Protein AF-A0A4S8LR26-F1 (afdb_monomer)

pLDDT: mean 91.75, std 8.9, range [49.69, 98.5]

Solvent-accessible surface area (backbone atoms only — not comparable to full-atom values): 5764 Å² total; per-residue (Å²): 132,93,80,89,69,58,74,95,74,59,84,77,88,81,84,83,76,81,80,83,60,49,68,92,39,85,95,28,26,53,60,22,24,46,49,52,38,70,75,70,49,84,68,91,51,71,68,60,59,38,59,93,88,52,51,46,51,54,33,32,50,51,39,58,75,76,72,53,48,72,70,56,52,52,52,56,52,50,60,42,48,56,52,55,56,49,52,69,68,77,107

Sequence (91 aa):
MLQVIHPKRRFVPLVLGPGIPRRDRETSVARHARLMLILFKPWVTVSDLKSDEQSWEEAYQDFLESSCSPRIRQIIDNMQLLHECRDSRDD

Structure (mmCIF, N/CA/C/O backbone):
data_AF-A0A4S8LR26-F1
#
_entry.id   AF-A0A4S8LR26-F1
#
loop_
_atom_site.group_PDB
_atom_site.id
_atom_site.type_symbol
_atom_site.label_atom_id
_atom_site.label_alt_id
_atom_site.label_comp_id
_atom_site.label_asym_id
_atom_site.label_entity_id
_atom_site.label_seq_id
_atom_site.pdbx_PDB_ins_code
_atom_site.Cartn_x
_atom_site.Cartn_y
_atom_site.Cartn_z
_atom_site.occupancy
_atom_site.B_iso_or_equiv
_atom_site.auth_seq_id
_atom_site.auth_comp_id
_atom_site.auth_asym_id
_atom_site.auth_atom_id
_atom_site.pdbx_PDB_model_num
ATOM 1 N N . MET A 1 1 ? 20.330 1.657 -3.246 1.00 49.69 1 MET A N 1
ATOM 2 C CA . MET A 1 1 ? 21.390 0.815 -3.847 1.00 49.69 1 MET A CA 1
ATOM 3 C C . MET A 1 1 ? 20.718 -0.357 -4.550 1.00 49.69 1 MET A C 1
ATOM 5 O O . MET A 1 1 ? 19.965 -1.074 -3.902 1.00 49.69 1 MET A O 1
ATOM 9 N N . LEU A 1 2 ? 20.910 -0.505 -5.863 1.00 57.75 2 LEU A N 1
ATOM 10 C CA . LEU A 1 2 ? 20.321 -1.598 -6.644 1.00 57.75 2 LEU A CA 1
ATOM 11 C C . LEU A 1 2 ? 20.997 -2.923 -6.239 1.00 57.75 2 LEU A C 1
ATOM 13 O O . LEU A 1 2 ? 22.223 -3.002 -6.256 1.00 57.75 2 LEU A O 1
ATOM 17 N N . GLN A 1 3 ? 20.229 -3.947 -5.854 1.00 68.56 3 GLN A N 1
ATOM 18 C CA . GLN A 1 3 ? 20.770 -5.271 -5.516 1.00 68.56 3 GLN A CA 1
ATOM 19 C C . GLN A 1 3 ? 20.418 -6.291 -6.599 1.00 68.56 3 GLN A C 1
ATOM 21 O O . GLN A 1 3 ? 19.246 -6.509 -6.907 1.00 68.56 3 GLN A O 1
ATOM 26 N N . VAL A 1 4 ? 21.432 -6.951 -7.161 1.00 75.38 4 VAL A N 1
ATOM 27 C CA . VAL A 1 4 ? 21.247 -8.018 -8.153 1.00 75.38 4 VAL A CA 1
ATOM 28 C C . VAL A 1 4 ? 21.081 -9.351 -7.421 1.00 75.38 4 VAL A C 1
ATOM 30 O O . VAL A 1 4 ? 22.015 -9.856 -6.804 1.00 75.38 4 VAL A O 1
ATOM 33 N N . ILE A 1 5 ? 19.881 -9.933 -7.489 1.00 78.81 5 ILE A N 1
ATOM 34 C CA . ILE A 1 5 ? 19.551 -11.207 -6.832 1.00 78.81 5 ILE A CA 1
ATOM 35 C C . ILE A 1 5 ? 19.652 -12.352 -7.849 1.00 78.81 5 ILE A C 1
ATOM 37 O O . ILE A 1 5 ? 19.111 -12.266 -8.960 1.00 78.81 5 ILE A O 1
ATOM 41 N N . HIS A 1 6 ? 20.312 -13.448 -7.461 1.00 84.19 6 HIS A N 1
ATOM 42 C CA . HIS A 1 6 ? 20.394 -14.671 -8.265 1.00 84.19 6 HIS A CA 1
ATOM 43 C C . HIS A 1 6 ? 18.985 -15.201 -8.6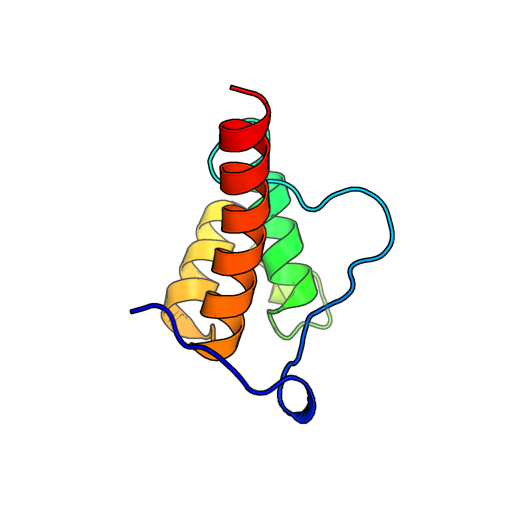11 1.00 84.19 6 HIS A C 1
ATOM 45 O O . HIS A 1 6 ? 18.148 -15.255 -7.708 1.00 84.19 6 HIS A O 1
ATOM 51 N N . PRO A 1 7 ? 18.704 -15.658 -9.851 1.00 80.81 7 PRO A N 1
ATOM 52 C CA . PRO A 1 7 ? 17.363 -16.072 -10.285 1.00 80.81 7 PRO A CA 1
ATOM 53 C C . PRO A 1 7 ? 16.647 -17.048 -9.344 1.00 80.81 7 PRO A C 1
ATOM 55 O O . PRO A 1 7 ? 15.497 -16.823 -8.994 1.00 80.81 7 PRO A O 1
ATOM 58 N N . LYS A 1 8 ? 17.351 -18.069 -8.835 1.00 83.38 8 LYS A N 1
ATOM 59 C CA . LYS A 1 8 ? 16.797 -19.054 -7.877 1.00 83.38 8 LYS A CA 1
ATOM 60 C C . LYS A 1 8 ? 16.390 -18.476 -6.513 1.00 83.38 8 LYS A C 1
ATOM 62 O O . LYS A 1 8 ? 15.750 -19.161 -5.730 1.00 83.38 8 LYS A O 1
ATOM 67 N N . ARG A 1 9 ? 16.808 -17.249 -6.201 1.00 81.12 9 ARG A N 1
ATOM 68 C CA . ARG A 1 9 ? 16.467 -16.529 -4.966 1.00 81.12 9 ARG A CA 1
ATOM 69 C C . ARG A 1 9 ? 15.514 -15.362 -5.227 1.00 81.12 9 ARG A C 1
ATOM 71 O O . ARG A 1 9 ? 15.218 -14.602 -4.309 1.00 81.12 9 ARG A O 1
ATOM 78 N N . ARG A 1 10 ? 15.054 -15.188 -6.472 1.00 74.94 10 ARG A N 1
ATOM 79 C CA . ARG A 1 10 ? 14.084 -14.149 -6.812 1.00 74.94 10 ARG A CA 1
ATOM 80 C C . ARG A 1 10 ? 12.704 -14.605 -6.375 1.00 74.94 10 ARG A C 1
ATOM 82 O O . ARG A 1 10 ? 12.243 -15.670 -6.766 1.00 74.94 10 ARG A O 1
ATOM 89 N N . PHE A 1 11 ? 12.044 -13.755 -5.604 1.00 75.81 11 PHE A N 1
ATOM 90 C CA . PHE A 1 11 ? 10.622 -13.872 -5.337 1.00 75.81 11 PHE A CA 1
ATOM 91 C C . PHE A 1 11 ? 9.937 -12.665 -5.968 1.00 75.81 11 PHE A C 1
ATOM 93 O O . PHE A 1 11 ? 10.036 -11.550 -5.445 1.00 75.81 11 PHE A O 1
ATOM 100 N N . VAL A 1 12 ? 9.327 -12.896 -7.129 1.00 76.19 12 VAL A N 1
ATOM 101 C CA . VAL A 1 12 ? 8.601 -11.887 -7.905 1.00 76.19 12 VAL A CA 1
ATOM 102 C C . VAL A 1 12 ? 7.115 -12.203 -7.769 1.00 76.19 12 VAL A C 1
ATOM 104 O O . VAL A 1 12 ? 6.687 -13.251 -8.254 1.00 76.19 12 VAL A O 1
ATOM 107 N N . PRO A 1 13 ? 6.328 -11.345 -7.103 1.00 75.62 13 PRO A N 1
ATOM 108 C CA . PRO A 1 13 ? 4.883 -11.502 -7.078 1.00 75.62 13 PRO A CA 1
ATOM 109 C C . PRO A 1 13 ? 4.328 -11.439 -8.504 1.00 75.62 13 PRO A C 1
ATOM 111 O O . PRO A 1 13 ? 4.561 -10.463 -9.215 1.00 75.62 13 PRO A O 1
ATOM 114 N N . LEU A 1 14 ? 3.596 -12.474 -8.914 1.00 81.19 14 LEU A N 1
ATOM 115 C CA . LEU A 1 14 ? 2.804 -12.444 -10.138 1.00 81.19 14 LEU A CA 1
ATOM 116 C C . LEU A 1 14 ? 1.387 -12.011 -9.770 1.00 81.19 14 LEU A C 1
ATOM 118 O O . LEU A 1 14 ? 0.639 -12.773 -9.161 1.00 81.19 14 LEU A O 1
ATOM 122 N N . VAL A 1 15 ? 1.032 -10.780 -10.123 1.00 78.94 15 VAL A N 1
ATOM 123 C CA . VAL A 1 15 ? -0.330 -10.273 -9.943 1.00 78.94 15 VAL A CA 1
ATOM 124 C C . VAL A 1 15 ? -1.149 -10.650 -11.173 1.00 78.94 15 VAL A C 1
ATOM 126 O O . VAL A 1 15 ? -0.769 -10.321 -12.295 1.00 78.94 15 VAL A O 1
ATOM 129 N N . LEU A 1 16 ? -2.271 -11.337 -10.962 1.00 85.44 16 LEU A N 1
ATOM 130 C CA . LEU A 1 16 ? -3.224 -11.679 -12.015 1.00 85.44 16 LEU A CA 1
ATOM 131 C C . LEU A 1 16 ? -4.406 -10.705 -11.988 1.00 85.44 16 LEU A C 1
ATOM 133 O O . LEU A 1 16 ? -4.897 -10.357 -10.915 1.00 85.44 16 LEU A O 1
ATOM 137 N N . GLY A 1 17 ? -4.889 -10.311 -13.167 1.00 85.69 17 GLY A N 1
ATOM 138 C CA . GLY A 1 17 ? -6.044 -9.424 -13.318 1.00 85.69 17 GLY A CA 1
ATOM 139 C C . GLY A 1 17 ? -5.676 -8.007 -13.775 1.00 85.69 17 GLY A C 1
ATOM 140 O O . GLY A 1 17 ? -4.629 -7.816 -14.401 1.00 85.69 17 GLY A O 1
ATOM 141 N N . PRO A 1 18 ? -6.556 -7.015 -13.526 1.00 85.62 18 PRO A N 1
ATOM 142 C CA . PRO A 1 18 ? -6.303 -5.623 -13.880 1.00 85.62 18 PRO A CA 1
ATOM 143 C C . PRO A 1 18 ? -5.008 -5.101 -13.253 1.00 85.62 18 PRO A C 1
ATOM 145 O O . PRO A 1 18 ? -4.627 -5.511 -12.158 1.00 85.62 18 PRO A O 1
ATOM 148 N N . GLY A 1 19 ? -4.349 -4.168 -13.941 1.00 86.31 19 GLY A N 1
ATOM 149 C CA . GLY A 1 19 ? -3.091 -3.592 -13.472 1.00 86.31 19 GLY A CA 1
ATOM 150 C C . GLY A 1 19 ? -3.211 -2.962 -12.081 1.00 86.31 19 GLY A C 1
ATOM 151 O O . GLY A 1 19 ? -4.217 -2.322 -11.760 1.00 86.31 19 GLY A O 1
ATOM 152 N N . ILE A 1 20 ? -2.160 -3.129 -11.273 1.00 92.25 20 ILE A N 1
ATOM 153 C CA . ILE A 1 20 ? -2.033 -2.456 -9.979 1.00 92.25 20 ILE A CA 1
ATOM 154 C C . ILE A 1 20 ? -2.090 -0.932 -10.210 1.00 92.25 20 ILE A C 1
ATOM 156 O O . ILE A 1 20 ? -1.469 -0.435 -11.149 1.00 92.25 20 ILE A O 1
ATOM 160 N N . PRO A 1 21 ? -2.859 -0.174 -9.412 1.00 95.12 21 PRO A N 1
ATOM 161 C CA . PRO A 1 21 ? -2.866 1.283 -9.467 1.00 95.12 21 PRO A CA 1
ATOM 162 C C . PRO A 1 21 ? -1.532 1.869 -8.983 1.00 95.12 21 PRO A C 1
ATOM 164 O O . PRO A 1 21 ? -0.975 1.436 -7.972 1.00 95.12 21 PRO A O 1
ATOM 167 N N . ARG A 1 22 ? -1.074 2.916 -9.671 1.00 95.38 22 ARG A N 1
ATOM 168 C CA . ARG A 1 22 ? 0.082 3.735 -9.282 1.00 95.38 22 ARG A CA 1
ATOM 169 C C . ARG A 1 22 ? -0.273 4.737 -8.179 1.00 95.38 22 ARG A C 1
ATOM 171 O O . ARG A 1 22 ? -1.438 5.123 -8.050 1.00 95.38 22 ARG A O 1
ATOM 178 N N . ARG A 1 23 ? 0.712 5.152 -7.384 1.00 96.00 23 ARG A N 1
ATOM 179 C CA . ARG A 1 23 ? 0.516 6.022 -6.203 1.00 96.00 23 ARG A CA 1
ATOM 180 C C . ARG A 1 23 ? 0.805 7.502 -6.438 1.00 96.00 23 ARG A C 1
ATOM 182 O O . ARG A 1 23 ? 0.505 8.322 -5.586 1.00 96.00 23 ARG A O 1
ATOM 189 N N . ASP A 1 24 ? 1.381 7.839 -7.578 1.00 95.94 24 ASP A N 1
ATOM 190 C CA . ASP A 1 24 ? 1.835 9.181 -7.957 1.00 95.94 24 ASP A CA 1
ATOM 191 C C . ASP A 1 24 ? 0.800 9.963 -8.788 1.00 95.94 24 ASP A C 1
ATOM 193 O O . ASP A 1 24 ? 1.116 10.993 -9.377 1.00 95.94 24 ASP A O 1
ATOM 197 N N . ARG A 1 25 ? -0.451 9.487 -8.846 1.00 95.31 25 ARG A N 1
ATOM 198 C CA . ARG A 1 25 ? -1.581 10.210 -9.444 1.00 95.31 25 ARG A CA 1
ATOM 199 C C . ARG A 1 25 ? -2.729 10.292 -8.448 1.00 95.31 25 ARG A C 1
ATOM 201 O O . ARG A 1 25 ? -3.146 9.275 -7.896 1.00 95.31 25 ARG A O 1
ATOM 208 N N . GLU A 1 26 ? -3.290 11.485 -8.289 1.00 95.38 26 GLU A N 1
ATOM 209 C CA . GLU A 1 26 ? -4.412 11.746 -7.376 1.00 95.38 26 GLU A CA 1
ATOM 210 C C . GLU A 1 26 ? -5.629 10.860 -7.685 1.00 95.38 26 GLU A C 1
ATOM 212 O O . GLU A 1 26 ? -6.256 10.301 -6.790 1.00 95.38 26 GLU A O 1
ATOM 217 N N . THR A 1 27 ? -5.898 10.604 -8.967 1.00 95.81 27 THR A N 1
ATOM 218 C CA . THR A 1 27 ? -7.012 9.747 -9.405 1.00 95.81 27 THR A CA 1
ATOM 219 C C . THR A 1 27 ? -6.861 8.272 -9.018 1.00 95.81 27 THR A C 1
ATOM 221 O O . THR A 1 27 ? -7.838 7.521 -9.091 1.00 95.81 27 THR A O 1
ATOM 224 N N . SER A 1 28 ? -5.665 7.824 -8.619 1.00 96.31 28 SER A N 1
ATOM 225 C CA . SER A 1 28 ? -5.390 6.422 -8.286 1.00 96.31 28 SER A CA 1
ATOM 226 C C . SER A 1 28 ? -4.821 6.187 -6.889 1.00 96.31 28 SER A C 1
ATOM 228 O O . SER A 1 28 ? -4.822 5.032 -6.457 1.00 96.31 28 SER A O 1
ATOM 230 N N . VAL A 1 29 ? -4.400 7.225 -6.159 1.00 97.12 29 VAL A N 1
ATOM 231 C CA . VAL A 1 29 ? -3.728 7.084 -4.855 1.00 97.12 29 VAL A CA 1
ATOM 232 C C . VAL A 1 29 ? -4.602 6.391 -3.803 1.00 97.12 29 VAL A C 1
ATOM 234 O O . VAL A 1 29 ? -4.152 5.412 -3.209 1.00 97.12 29 VAL A O 1
ATOM 237 N N . ALA A 1 30 ?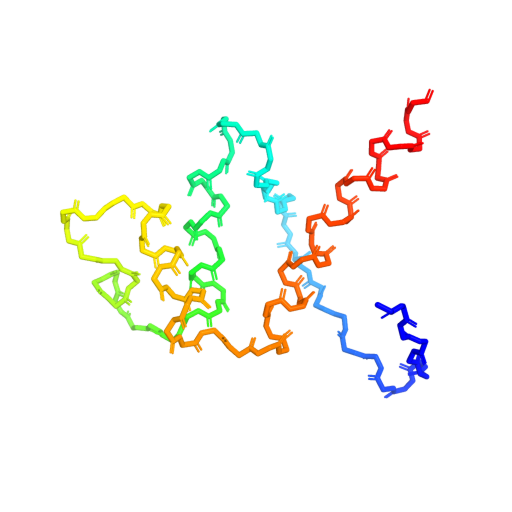 -5.881 6.760 -3.673 1.00 97.69 30 ALA A N 1
ATOM 238 C CA . ALA A 1 30 ? -6.824 6.094 -2.767 1.00 97.69 30 ALA A CA 1
ATOM 239 C C . ALA A 1 30 ? -6.982 4.598 -3.088 1.00 97.69 30 ALA A C 1
ATOM 241 O O . ALA A 1 30 ? -7.007 3.728 -2.213 1.00 97.69 30 ALA A O 1
ATOM 242 N N . ARG A 1 31 ? -7.069 4.273 -4.386 1.00 96.94 31 ARG A N 1
ATOM 243 C CA . ARG A 1 31 ? -7.216 2.889 -4.858 1.00 96.94 31 ARG A CA 1
ATOM 244 C C . ARG A 1 31 ? -5.936 2.089 -4.619 1.00 96.94 31 ARG A C 1
ATOM 246 O O . ARG A 1 31 ? -6.030 0.912 -4.275 1.00 96.94 31 ARG A O 1
ATOM 253 N N . HIS A 1 32 ? -4.774 2.716 -4.792 1.00 97.44 32 HIS A N 1
ATOM 254 C CA . HIS A 1 32 ? -3.479 2.143 -4.446 1.00 97.44 32 HIS A CA 1
ATOM 255 C C . HIS A 1 32 ? -3.390 1.838 -2.956 1.00 97.44 32 HIS A C 1
ATOM 257 O O . HIS A 1 32 ? -3.159 0.684 -2.604 1.00 97.44 32 HIS A O 1
ATOM 263 N N . ALA A 1 33 ? -3.659 2.824 -2.102 1.00 98.19 33 ALA A N 1
ATOM 264 C CA . ALA A 1 33 ? -3.625 2.681 -0.652 1.00 98.19 33 ALA A CA 1
ATOM 265 C C . ALA A 1 33 ? -4.498 1.507 -0.177 1.00 98.19 33 ALA A C 1
ATOM 267 O O . ALA A 1 33 ? -4.008 0.576 0.466 1.00 98.19 33 ALA A O 1
ATOM 268 N N . ARG A 1 34 ? -5.764 1.470 -0.617 1.00 97.62 34 ARG A N 1
ATOM 269 C CA . ARG A 1 34 ? -6.686 0.365 -0.323 1.00 97.62 34 ARG A CA 1
ATOM 270 C C . ARG A 1 34 ? -6.141 -0.993 -0.764 1.00 97.62 34 ARG A C 1
ATOM 272 O O . ARG A 1 34 ? -6.229 -1.963 -0.017 1.00 97.62 34 ARG A O 1
ATOM 279 N N . LEU A 1 35 ? -5.611 -1.088 -1.985 1.00 96.69 35 LEU A N 1
ATOM 280 C CA . LEU A 1 35 ? -5.139 -2.364 -2.518 1.00 96.69 35 LEU A CA 1
ATOM 281 C C . LEU A 1 35 ? -3.876 -2.859 -1.801 1.00 96.69 35 LEU A C 1
ATOM 283 O O . LEU A 1 35 ? -3.762 -4.055 -1.547 1.00 96.69 35 LEU A O 1
ATOM 287 N N . MET A 1 36 ? -2.949 -1.966 -1.446 1.00 97.12 36 MET A N 1
ATOM 288 C CA . MET A 1 36 ? -1.741 -2.344 -0.704 1.00 97.12 36 MET A CA 1
ATOM 289 C C . MET A 1 36 ? -2.080 -2.853 0.698 1.00 97.12 36 MET A C 1
ATOM 291 O O . MET A 1 36 ? -1.511 -3.851 1.134 1.00 97.12 36 MET A O 1
ATOM 295 N N . LEU A 1 37 ? -3.054 -2.232 1.368 1.00 98.00 37 LEU A N 1
ATOM 296 C CA . LEU A 1 37 ? -3.566 -2.712 2.651 1.00 98.00 37 LEU A CA 1
ATOM 297 C C . LEU A 1 37 ? -4.164 -4.122 2.528 1.00 98.00 37 LEU A C 1
ATOM 299 O O . LEU A 1 37 ? -3.782 -5.005 3.288 1.00 98.00 37 LEU A O 1
ATOM 303 N N . ILE A 1 38 ? -5.019 -4.366 1.527 1.00 96.25 38 ILE A N 1
ATOM 304 C CA . ILE A 1 38 ? -5.625 -5.688 1.279 1.00 96.25 38 ILE A CA 1
ATOM 305 C C . ILE A 1 38 ? -4.567 -6.772 1.031 1.00 96.25 38 ILE A C 1
ATOM 307 O O . ILE A 1 38 ? -4.723 -7.901 1.493 1.00 96.25 38 ILE A O 1
ATOM 311 N N . LEU A 1 39 ? -3.517 -6.454 0.272 1.00 94.56 39 LEU A N 1
ATOM 312 C CA . LEU A 1 39 ? -2.500 -7.433 -0.112 1.00 94.56 39 LEU A CA 1
ATOM 313 C C . LEU A 1 39 ? -1.479 -7.714 0.994 1.00 94.56 39 LEU A C 1
ATOM 315 O O . LEU A 1 39 ? -0.921 -8.811 1.024 1.00 94.56 39 LEU A O 1
ATOM 319 N N . PHE A 1 40 ? -1.190 -6.732 1.854 1.00 95.62 40 PHE A N 1
ATOM 320 C CA . PHE A 1 40 ? 0.009 -6.778 2.693 1.00 95.62 40 PHE A CA 1
ATOM 321 C C . PHE A 1 40 ? -0.194 -6.514 4.183 1.00 95.62 40 PHE A C 1
ATOM 323 O O . PHE A 1 40 ? 0.682 -6.884 4.968 1.00 95.62 40 PHE A O 1
ATOM 330 N N . LYS A 1 41 ? -1.306 -5.905 4.599 1.00 97.06 41 LYS A N 1
ATOM 331 C CA . LYS A 1 41 ? -1.653 -5.838 6.020 1.00 97.06 41 LYS A CA 1
ATOM 332 C C . LYS A 1 41 ? -2.295 -7.173 6.413 1.00 97.06 41 LYS A C 1
ATOM 334 O O . LYS A 1 41 ? -3.037 -7.724 5.614 1.00 97.06 41 LYS A O 1
ATOM 339 N N . PRO A 1 42 ? -2.032 -7.748 7.591 1.00 96.12 42 PRO A N 1
ATOM 340 C CA . PRO A 1 42 ? -2.836 -8.862 8.090 1.00 96.12 42 PRO A CA 1
ATOM 341 C C . PRO A 1 42 ? -4.251 -8.376 8.435 1.00 96.12 42 PRO A C 1
ATOM 343 O O . PRO A 1 42 ? -4.387 -7.388 9.153 1.00 96.12 42 PRO A O 1
ATOM 346 N N . TRP A 1 43 ? -5.294 -9.043 7.935 1.00 97.31 43 TRP A N 1
ATOM 347 C CA . TRP A 1 43 ? -6.688 -8.668 8.199 1.00 97.31 43 TRP A CA 1
ATOM 348 C C . TRP A 1 43 ? -7.636 -9.866 8.119 1.00 97.31 43 TRP A C 1
ATOM 350 O O . TRP A 1 43 ? -7.358 -10.850 7.432 1.00 97.31 43 TRP A O 1
ATOM 360 N N . VAL A 1 44 ? -8.770 -9.756 8.812 1.00 97.19 44 VAL A N 1
ATOM 361 C CA . VAL A 1 44 ? -9.918 -10.673 8.712 1.00 97.19 44 VAL A CA 1
ATOM 362 C C . VAL A 1 44 ? -11.167 -9.902 8.285 1.00 97.19 44 VAL A C 1
ATOM 364 O O . VAL A 1 44 ? -11.977 -10.390 7.499 1.00 97.19 44 VAL A O 1
ATOM 367 N N . THR A 1 45 ? -11.303 -8.672 8.772 1.00 96.94 45 THR A N 1
ATOM 368 C CA . THR A 1 45 ? -12.415 -7.762 8.508 1.00 96.94 45 THR A CA 1
ATOM 369 C C . THR A 1 45 ? -11.914 -6.435 7.945 1.00 96.94 45 THR A C 1
ATOM 371 O O . THR A 1 45 ? -10.727 -6.117 7.998 1.00 96.94 45 THR A O 1
ATOM 374 N N . VAL A 1 46 ? -12.827 -5.624 7.406 1.00 95.44 46 VAL A N 1
ATOM 375 C CA . VAL A 1 46 ? -12.478 -4.298 6.867 1.00 95.44 46 VAL A CA 1
ATOM 376 C C . VAL A 1 46 ? -11.943 -3.368 7.961 1.00 95.44 46 VAL A C 1
ATOM 378 O O . VAL A 1 46 ? -11.040 -2.580 7.689 1.00 95.44 46 VAL A O 1
ATOM 381 N N . SER A 1 47 ? -12.428 -3.502 9.197 1.00 96.44 47 SER A N 1
ATOM 382 C CA . SER A 1 47 ? -11.975 -2.704 10.341 1.00 96.44 47 SER A CA 1
ATOM 383 C C . SER A 1 47 ? -10.513 -2.971 10.720 1.00 96.44 47 SER A C 1
ATOM 385 O O . SER A 1 47 ? -9.864 -2.100 11.290 1.00 96.44 47 SER A O 1
ATOM 387 N N . ASP A 1 48 ? -9.952 -4.128 10.344 1.00 97.31 48 ASP A N 1
ATOM 388 C CA . ASP A 1 48 ? -8.516 -4.386 10.504 1.00 97.31 48 ASP A CA 1
ATOM 389 C C . ASP A 1 48 ? -7.681 -3.576 9.501 1.00 97.31 48 ASP A C 1
ATOM 391 O O . ASP A 1 48 ? -6.499 -3.321 9.732 1.00 97.31 48 ASP A O 1
ATOM 395 N N . LEU A 1 49 ? -8.265 -3.150 8.375 1.00 97.81 49 LEU A N 1
ATOM 396 C CA . LEU A 1 49 ? -7.565 -2.378 7.349 1.00 97.81 49 LEU A CA 1
ATOM 397 C C . LEU A 1 49 ? -7.485 -0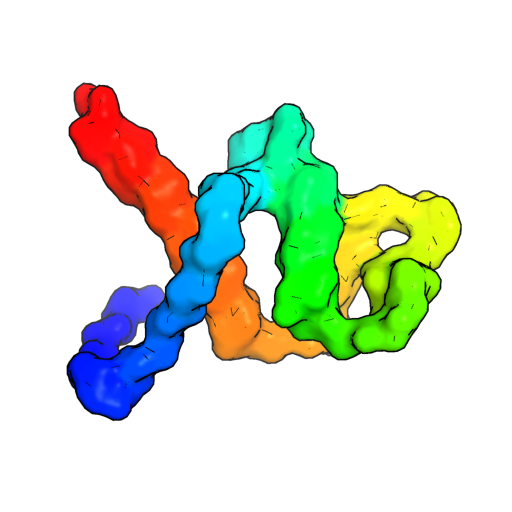.893 7.704 1.00 97.81 49 LEU A C 1
ATOM 399 O O . LEU A 1 49 ? -6.421 -0.300 7.520 1.00 97.81 49 LEU A O 1
ATOM 403 N N . LYS A 1 50 ? -8.575 -0.322 8.221 1.00 97.81 50 LYS A N 1
ATOM 404 C CA . LYS A 1 50 ? -8.766 1.119 8.437 1.00 97.81 50 LYS A CA 1
ATOM 405 C C . LYS A 1 50 ? -9.869 1.360 9.491 1.00 97.81 50 LYS A C 1
ATOM 407 O O . LYS A 1 50 ? -10.859 0.629 9.481 1.00 97.81 50 LYS A O 1
ATOM 412 N N . SER A 1 51 ? -9.740 2.400 10.330 1.00 96.31 51 SER A N 1
ATOM 413 C CA . SER A 1 51 ? -10.848 2.882 11.188 1.00 96.31 51 SER A CA 1
ATOM 414 C C . SER A 1 51 ? -11.894 3.649 10.376 1.00 96.3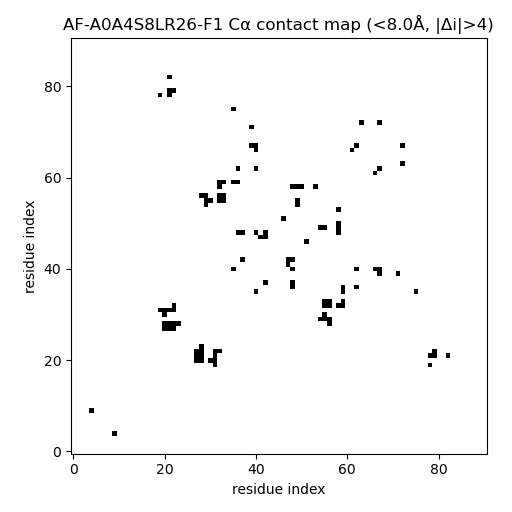1 51 SER A C 1
ATOM 416 O O . SER A 1 51 ? -11.584 4.134 9.292 1.00 96.31 51 SER A O 1
ATOM 418 N N . ASP A 1 52 ? -13.121 3.817 10.864 1.00 95.25 52 ASP A N 1
ATOM 419 C CA . ASP A 1 52 ? -14.189 4.458 10.081 1.00 95.25 52 ASP A CA 1
ATOM 420 C C . ASP A 1 52 ? -13.871 5.915 9.700 1.00 95.25 52 ASP A C 1
ATOM 422 O O . ASP A 1 52 ? -14.162 6.331 8.576 1.00 95.25 52 ASP A O 1
ATOM 426 N N . GLU A 1 53 ? -13.164 6.639 10.566 1.00 97.00 53 GLU A N 1
ATOM 427 C CA . GLU A 1 53 ? -12.810 8.055 10.419 1.00 97.00 53 GLU A CA 1
ATOM 428 C C . GLU A 1 53 ? -11.593 8.302 9.517 1.00 97.00 53 GLU A C 1
ATOM 430 O O . GLU A 1 53 ? -11.419 9.412 9.023 1.00 97.00 53 GLU A O 1
ATOM 435 N N . GLN A 1 54 ? -10.755 7.289 9.288 1.00 96.88 54 GLN A N 1
ATOM 436 C CA . GLN A 1 54 ? -9.546 7.431 8.473 1.00 96.88 54 GLN A CA 1
ATOM 437 C C . GLN A 1 54 ? -9.861 7.433 6.971 1.00 96.88 54 GLN A C 1
ATOM 439 O O . GLN A 1 54 ? -10.789 6.786 6.499 1.00 96.88 54 GLN A O 1
ATOM 444 N N . SER A 1 55 ? -9.056 8.089 6.155 1.00 98.12 55 SER A N 1
ATOM 445 C CA . SER A 1 55 ? -8.983 7.829 4.715 1.00 98.12 55 SER A CA 1
ATOM 446 C C . SER A 1 55 ? -8.172 6.556 4.435 1.00 98.12 55 SER A C 1
ATOM 448 O O . SER A 1 55 ? -7.486 6.016 5.309 1.00 98.12 55 SER A O 1
ATOM 450 N N . TRP A 1 56 ? -8.247 6.031 3.208 1.00 98.12 56 TRP A N 1
ATOM 451 C CA . TRP A 1 56 ? -7.416 4.882 2.825 1.00 98.12 56 TRP A CA 1
ATOM 452 C C . TRP A 1 56 ? -5.935 5.246 2.842 1.00 98.12 56 TRP A C 1
ATOM 454 O O . TRP A 1 56 ? -5.100 4.426 3.212 1.00 98.12 56 TRP A O 1
ATOM 464 N N . GLU A 1 57 ? -5.631 6.474 2.445 1.00 98.19 57 GLU A N 1
ATOM 465 C CA . GLU A 1 57 ? -4.310 7.069 2.417 1.00 98.19 57 GLU A CA 1
ATOM 466 C C . GLU A 1 57 ? -3.718 7.172 3.821 1.00 98.19 57 GLU A C 1
ATOM 468 O O . GLU A 1 57 ? -2.601 6.704 4.018 1.00 98.19 57 GLU A O 1
ATOM 473 N N . GLU A 1 58 ? -4.469 7.693 4.795 1.00 98.50 58 GLU A N 1
ATOM 474 C CA . GLU A 1 58 ? -4.032 7.764 6.198 1.00 98.50 58 GLU A CA 1
ATOM 475 C C . GLU A 1 58 ? -3.766 6.369 6.769 1.00 98.50 58 GLU A C 1
ATOM 477 O O . GLU A 1 58 ? -2.662 6.096 7.232 1.00 98.50 58 GLU A O 1
ATOM 482 N N . ALA A 1 59 ? -4.715 5.436 6.632 1.00 98.44 59 ALA A N 1
ATOM 483 C CA . ALA A 1 59 ? -4.537 4.067 7.123 1.00 98.44 59 ALA A CA 1
ATOM 484 C C . ALA A 1 59 ? -3.347 3.346 6.458 1.00 98.44 59 ALA A C 1
ATOM 486 O O . ALA A 1 59 ? -2.688 2.494 7.062 1.00 98.44 59 ALA A O 1
ATOM 487 N N . TYR A 1 60 ? -3.066 3.673 5.196 1.00 98.38 60 TYR A N 1
ATOM 488 C CA . TYR A 1 60 ? -1.915 3.150 4.476 1.00 98.38 60 TYR A CA 1
ATOM 489 C C . TYR A 1 60 ? -0.598 3.751 4.972 1.00 98.38 60 TYR A C 1
ATOM 491 O O . TYR A 1 60 ? 0.356 2.992 5.146 1.00 98.38 60 TYR A O 1
ATOM 499 N N . GLN A 1 61 ? -0.537 5.058 5.248 1.00 98.25 61 GLN A N 1
ATOM 500 C CA . GLN A 1 61 ? 0.644 5.666 5.873 1.00 98.25 61 GLN A CA 1
ATOM 501 C C . GLN A 1 61 ? 0.903 5.074 7.260 1.00 98.25 61 GLN A C 1
ATOM 503 O O . GLN A 1 61 ? 2.022 4.639 7.534 1.00 98.25 61 GLN A O 1
ATOM 508 N N . ASP A 1 62 ? -0.139 4.903 8.073 1.00 98.12 62 ASP A N 1
ATOM 509 C CA . ASP A 1 62 ? -0.020 4.262 9.383 1.00 98.12 62 ASP A CA 1
ATOM 510 C C . ASP A 1 62 ? 0.537 2.840 9.268 1.00 98.12 62 ASP A C 1
ATOM 512 O O . ASP A 1 62 ? 1.440 2.451 10.010 1.00 98.12 62 ASP A O 1
ATOM 516 N N . PHE A 1 63 ? 0.036 2.039 8.320 1.00 98.06 63 PHE A N 1
ATOM 517 C CA . PHE A 1 63 ? 0.570 0.701 8.050 1.00 98.06 63 PHE A CA 1
ATOM 518 C C . PHE A 1 63 ? 2.051 0.759 7.668 1.00 98.06 63 PHE A C 1
ATOM 520 O O . PHE A 1 63 ? 2.868 0.005 8.203 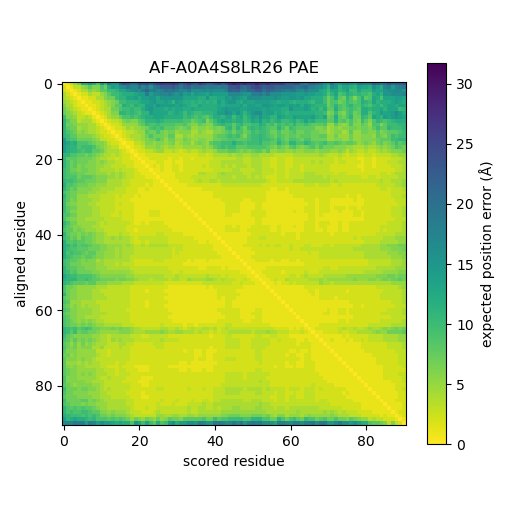1.00 98.06 63 PHE A O 1
ATOM 527 N N . LEU A 1 64 ? 2.394 1.658 6.748 1.00 97.75 64 LEU A N 1
ATOM 528 C CA . LEU A 1 64 ? 3.750 1.865 6.269 1.00 97.75 64 LEU A CA 1
ATOM 529 C C . LEU A 1 64 ? 4.719 2.195 7.416 1.00 97.75 64 LEU A C 1
ATOM 531 O O . LEU A 1 64 ? 5.838 1.673 7.419 1.00 97.75 64 LEU A O 1
ATOM 535 N N . GLU A 1 65 ? 4.312 3.027 8.368 1.00 97.44 65 GLU A N 1
ATOM 536 C CA . GLU A 1 65 ? 5.147 3.481 9.486 1.00 97.44 65 GLU A CA 1
ATOM 537 C C . GLU A 1 65 ? 5.214 2.479 10.644 1.00 97.44 65 GLU A C 1
ATOM 539 O O . GLU A 1 65 ? 6.272 2.306 11.248 1.00 97.44 65 GLU A O 1
ATOM 544 N N . SER A 1 66 ? 4.109 1.793 10.944 1.00 95.56 66 SER A N 1
ATOM 545 C CA . SER A 1 66 ? 3.980 0.998 12.173 1.00 95.56 66 SER A CA 1
ATOM 546 C C . SER A 1 66 ? 4.315 -0.485 12.018 1.00 95.56 66 SER A C 1
ATOM 548 O O . SER A 1 66 ? 4.879 -1.093 12.926 1.00 95.56 66 SER A O 1
ATOM 550 N N . SER A 1 67 ? 3.920 -1.103 10.902 1.00 95.00 67 SER A N 1
ATOM 551 C CA . SER A 1 67 ? 3.810 -2.569 10.805 1.00 95.00 67 SER A CA 1
ATOM 552 C C . SER A 1 67 ? 4.296 -3.144 9.476 1.00 95.00 67 SER A C 1
ATOM 554 O O . SER A 1 67 ? 4.520 -4.352 9.362 1.00 95.00 67 SER A O 1
ATOM 556 N N . CYS A 1 68 ? 4.519 -2.300 8.468 1.00 97.25 68 CYS A N 1
ATOM 557 C CA . CYS A 1 68 ? 5.027 -2.726 7.175 1.00 97.25 68 CYS A CA 1
ATOM 558 C C . CYS A 1 68 ? 6.495 -3.152 7.273 1.00 97.25 68 CYS A C 1
ATOM 560 O O . CYS A 1 68 ? 7.396 -2.351 7.529 1.00 97.25 68 CYS A O 1
ATOM 562 N N . SER A 1 69 ? 6.759 -4.434 7.013 1.00 96.12 69 SER A N 1
ATOM 563 C CA . SER A 1 69 ? 8.135 -4.926 6.987 1.00 96.12 69 SER A CA 1
ATOM 564 C C . SER A 1 69 ? 8.940 -4.305 5.830 1.00 96.12 69 SER A C 1
ATOM 566 O O . SER A 1 69 ? 8.389 -4.063 4.747 1.00 96.12 69 SER A O 1
ATOM 568 N N . PRO A 1 70 ? 10.270 -4.150 5.974 1.00 94.88 70 PRO A N 1
ATOM 569 C CA . PRO A 1 70 ? 11.124 -3.620 4.907 1.00 94.88 70 PRO A CA 1
ATOM 570 C C . PRO A 1 70 ? 11.005 -4.390 3.585 1.00 94.88 70 PRO A C 1
ATOM 572 O O . PRO A 1 70 ? 11.060 -3.808 2.503 1.00 94.88 70 PRO A O 1
ATOM 575 N N . ARG A 1 71 ? 10.796 -5.712 3.663 1.00 91.19 71 ARG A N 1
ATOM 576 C CA . ARG A 1 71 ? 10.635 -6.574 2.487 1.00 91.19 71 ARG A CA 1
ATOM 577 C C . ARG A 1 71 ? 9.362 -6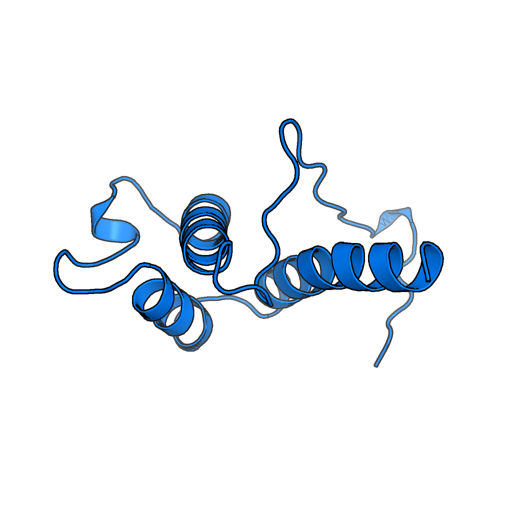.247 1.712 1.00 91.19 71 ARG A C 1
ATOM 579 O O . ARG A 1 71 ? 9.407 -6.224 0.483 1.00 91.19 71 ARG A O 1
ATOM 586 N N . ILE A 1 72 ? 8.252 -6.026 2.415 1.00 93.94 72 ILE A N 1
ATOM 587 C CA . ILE A 1 72 ? 6.972 -5.647 1.811 1.00 93.94 72 ILE A CA 1
ATOM 588 C C . ILE A 1 72 ? 7.066 -4.247 1.217 1.00 93.94 72 ILE A C 1
ATOM 590 O O . ILE A 1 72 ? 6.705 -4.069 0.057 1.00 93.94 72 ILE A O 1
ATOM 594 N N . ARG A 1 73 ? 7.636 -3.285 1.949 1.00 95.62 73 ARG A N 1
ATOM 595 C CA . ARG A 1 73 ? 7.863 -1.930 1.433 1.00 95.62 73 ARG A CA 1
ATOM 596 C C . ARG A 1 73 ? 8.635 -1.949 0.112 1.00 95.62 73 ARG A C 1
ATOM 598 O O . ARG A 1 73 ? 8.192 -1.349 -0.858 1.00 95.62 73 ARG A O 1
ATOM 605 N N . GLN A 1 74 ? 9.700 -2.748 0.027 1.00 92.88 74 GLN A N 1
ATOM 606 C CA . GLN A 1 74 ? 10.455 -2.929 -1.215 1.00 92.88 74 GLN A CA 1
ATOM 607 C C . GLN A 1 74 ? 9.608 -3.517 -2.359 1.00 92.88 74 GLN A C 1
ATOM 609 O O . GLN A 1 74 ? 9.801 -3.152 -3.516 1.00 92.88 74 GLN A O 1
ATOM 614 N N . ILE A 1 75 ? 8.684 -4.443 -2.074 1.00 92.25 75 ILE A N 1
ATOM 615 C CA . ILE A 1 75 ? 7.761 -4.973 -3.093 1.00 92.25 75 ILE A CA 1
ATOM 616 C C . ILE A 1 75 ? 6.839 -3.862 -3.598 1.00 92.25 75 ILE A C 1
ATOM 618 O O . ILE A 1 75 ? 6.685 -3.723 -4.808 1.00 92.25 75 ILE A O 1
ATOM 622 N N . ILE A 1 76 ? 6.264 -3.074 -2.689 1.00 94.69 76 ILE A N 1
ATOM 623 C CA . ILE A 1 76 ? 5.361 -1.973 -3.034 1.00 94.69 76 ILE A CA 1
ATOM 624 C C . ILE A 1 76 ? 6.091 -0.908 -3.865 1.00 94.69 76 ILE A C 1
ATOM 626 O O . ILE A 1 76 ? 5.576 -0.464 -4.890 1.00 94.69 76 ILE A O 1
ATOM 630 N N . ASP A 1 77 ? 7.316 -0.549 -3.482 1.00 94.31 77 ASP A N 1
ATOM 631 C CA . ASP A 1 77 ? 8.136 0.402 -4.235 1.00 94.31 77 ASP A CA 1
ATOM 632 C C . ASP A 1 77 ? 8.479 -0.130 -5.633 1.00 94.31 77 ASP A C 1
ATOM 634 O O . ASP A 1 77 ? 8.380 0.601 -6.616 1.00 94.31 77 ASP A O 1
ATOM 638 N N . ASN A 1 78 ? 8.788 -1.425 -5.759 1.00 91.69 78 ASN A N 1
ATOM 639 C CA . ASN A 1 78 ? 9.016 -2.045 -7.065 1.00 91.69 78 ASN A CA 1
ATOM 640 C C . ASN A 1 78 ? 7.755 -2.039 -7.944 1.00 91.69 78 ASN A C 1
ATOM 642 O O . ASN A 1 78 ? 7.872 -1.891 -9.158 1.00 91.69 78 ASN 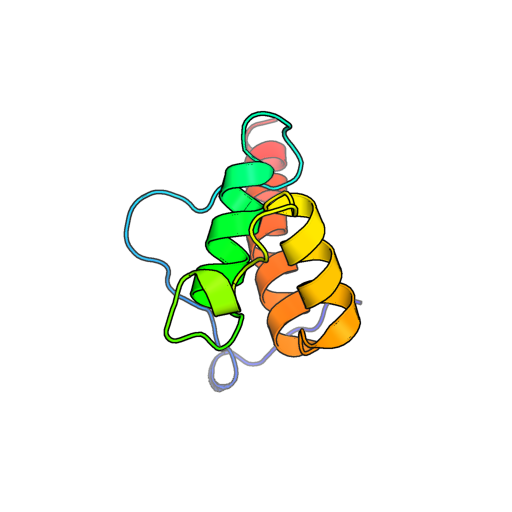A O 1
ATOM 646 N N . MET A 1 79 ? 6.558 -2.198 -7.365 1.00 92.56 79 MET A N 1
ATOM 647 C CA . MET A 1 79 ? 5.305 -2.087 -8.123 1.00 92.56 79 MET A CA 1
ATOM 648 C C . MET A 1 79 ? 5.136 -0.684 -8.716 1.00 92.56 79 MET A C 1
ATOM 650 O O . MET A 1 79 ? 4.735 -0.567 -9.871 1.00 92.56 79 MET A O 1
ATOM 654 N N . GLN A 1 80 ? 5.491 0.367 -7.969 1.00 95.06 80 G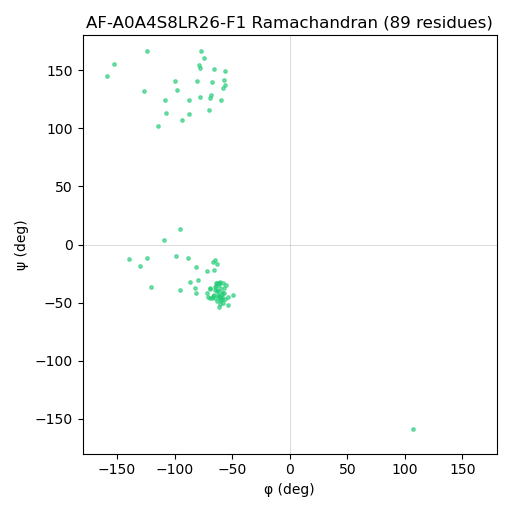LN A N 1
ATOM 655 C CA . GLN A 1 80 ? 5.485 1.738 -8.483 1.00 95.06 80 GLN A CA 1
ATOM 656 C C . GLN A 1 80 ? 6.551 1.945 -9.571 1.00 95.06 80 GLN A C 1
ATOM 658 O O . GLN A 1 80 ? 6.244 2.491 -10.629 1.00 95.06 80 GLN A O 1
ATOM 663 N N . LEU A 1 81 ? 7.769 1.439 -9.358 1.00 93.56 81 LEU A N 1
ATOM 664 C CA . LEU A 1 81 ? 8.871 1.554 -10.317 1.00 93.56 81 LEU A CA 1
ATOM 665 C C . LEU A 1 81 ? 8.528 0.945 -11.688 1.00 93.56 81 LEU A C 1
ATOM 667 O O . LEU A 1 81 ? 8.955 1.456 -12.717 1.00 93.56 81 LEU A O 1
ATOM 671 N N . LEU A 1 82 ? 7.716 -0.118 -11.735 1.00 90.62 82 LEU A N 1
ATOM 672 C CA . LEU A 1 82 ? 7.239 -0.684 -13.004 1.00 90.62 82 LEU A CA 1
ATOM 673 C C . LEU A 1 82 ? 6.403 0.311 -13.825 1.00 90.62 82 LEU A C 1
ATOM 675 O O . LEU A 1 82 ? 6.453 0.266 -15.054 1.00 90.62 82 LEU A O 1
ATOM 679 N N . HIS A 1 83 ? 5.644 1.197 -13.173 1.00 93.12 83 HIS A N 1
ATOM 680 C CA . HIS A 1 83 ? 4.920 2.266 -13.862 1.00 93.12 83 HIS A CA 1
ATOM 681 C C . HIS A 1 83 ? 5.877 3.336 -14.381 1.00 93.12 83 HIS A C 1
ATOM 683 O O . HIS A 1 83 ? 5.770 3.713 -15.542 1.00 93.12 83 HIS A O 1
ATOM 689 N N . GLU A 1 84 ? 6.833 3.762 -13.556 1.00 94.44 84 GLU A N 1
ATOM 690 C CA . GLU A 1 84 ? 7.845 4.760 -13.925 1.00 94.44 84 GLU A CA 1
ATOM 691 C C . GLU A 1 84 ? 8.683 4.287 -15.120 1.00 94.44 84 GLU A C 1
ATOM 693 O O . GLU A 1 84 ? 8.828 5.010 -16.098 1.00 94.44 84 GLU A O 1
ATOM 698 N N . CYS A 1 85 ? 9.151 3.033 -15.112 1.00 93.75 85 CYS A N 1
ATOM 699 C CA . CYS A 1 85 ? 9.888 2.461 -16.241 1.00 93.75 85 CYS A CA 1
ATOM 700 C C . CYS A 1 85 ? 9.049 2.350 -17.518 1.00 93.75 85 CYS A C 1
ATOM 702 O O . CYS A 1 85 ? 9.597 2.427 -18.616 1.00 93.75 85 CYS A O 1
ATOM 704 N N . ARG A 1 86 ? 7.741 2.101 -17.392 1.00 92.19 86 ARG A N 1
ATOM 705 C CA . ARG A 1 86 ? 6.848 2.058 -18.551 1.00 92.19 86 ARG A CA 1
ATOM 706 C C . ARG A 1 86 ? 6.677 3.451 -19.148 1.00 92.19 86 ARG A C 1
ATOM 708 O O . ARG A 1 86 ? 6.792 3.566 -20.360 1.00 92.19 86 ARG A O 1
ATOM 715 N N . ASP A 1 87 ? 6.443 4.459 -18.311 1.00 93.81 87 ASP A N 1
ATOM 716 C CA . ASP A 1 87 ? 6.339 5.853 -18.748 1.00 93.81 87 ASP A CA 1
ATOM 717 C C . ASP A 1 87 ? 7.636 6.280 -19.461 1.00 93.81 87 ASP A C 1
ATOM 719 O O . ASP A 1 87 ? 7.583 6.661 -20.621 1.00 93.81 87 ASP A O 1
ATOM 723 N N . SER A 1 88 ? 8.812 6.052 -18.857 1.00 94.38 88 SER A N 1
ATOM 724 C CA . SER A 1 88 ? 10.112 6.409 -19.462 1.00 94.38 88 SER A CA 1
ATOM 725 C C . SER A 1 88 ? 10.461 5.675 -20.761 1.00 94.38 88 SER A C 1
ATOM 727 O O . SER A 1 88 ? 11.412 6.056 -21.435 1.00 94.38 88 SER A O 1
ATOM 729 N N . ARG A 1 89 ? 9.789 4.562 -21.070 1.00 93.62 89 ARG A N 1
ATOM 730 C CA . ARG A 1 89 ? 9.961 3.847 -22.343 1.00 93.62 89 ARG A CA 1
ATOM 731 C C . ARG A 1 89 ? 9.047 4.414 -23.428 1.00 93.62 89 ARG A C 1
ATOM 733 O O . ARG A 1 89 ? 9.371 4.292 -24.606 1.00 93.62 89 ARG A O 1
ATOM 740 N N . ASP A 1 90 ? 7.875 4.889 -23.021 1.00 92.19 90 ASP A N 1
ATOM 741 C CA . ASP A 1 90 ? 6.851 5.409 -23.919 1.00 92.19 90 ASP A CA 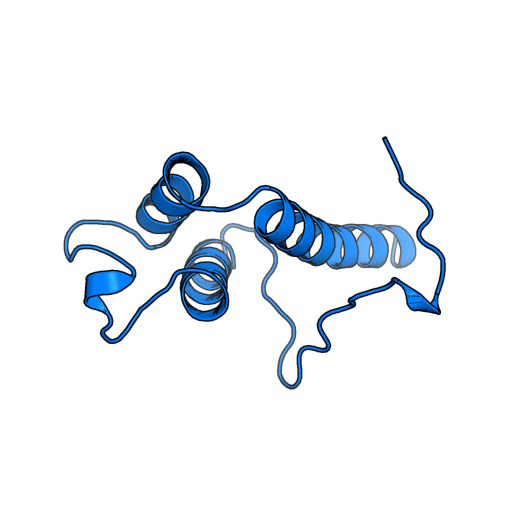1
ATOM 742 C C . ASP A 1 90 ? 7.064 6.929 -24.191 1.00 92.19 90 ASP A C 1
ATOM 744 O O . ASP A 1 90 ? 6.452 7.453 -25.123 1.00 92.19 90 ASP A O 1
ATOM 748 N N . ASP A 1 91 ? 7.944 7.590 -23.420 1.00 84.06 91 ASP A N 1
ATOM 749 C CA . ASP A 1 91 ? 8.561 8.909 -23.681 1.00 84.06 91 ASP A CA 1
ATOM 750 C C . ASP A 1 91 ? 9.637 8.856 -24.790 1.00 84.06 91 ASP A C 1
ATOM 752 O O . ASP A 1 91 ? 9.681 9.799 -25.618 1.00 84.06 91 ASP A O 1
#

Foldseek 3Di:
DDDDDDPVPDDADDDDDDQQFACPDPVGNLVNLVVLLVVFPDDDDPCSQDPPPDGSNRSSVCCVPPPGDPVSVVNSVVSNVVVVVVVVVVD

Organism: Dendrothele bispora (strain CBS 962.96) (NCBI:txid1314807)

Secondary structure (DSSP, 8-state):
------GGG-------SSPPPPSSSHHHHHHHHHHHHHHHS--SSHHHH--TTS-HHHHHHHHHHHT--HHHHHHHHHHHHHHHHHHHHH-

Mean predicted aligned error: 4.5 Å

Radius of gyration: 14.49 Å; Cα contacts (8 Å, |Δi|>4): 59; chains: 1; bounding box: 36×31×36 Å